Protein AF-A0A075V1I4-F1 (afdb_monomer_lite)

Sequence (176 aa):
MTEQATTDTTEGTTEGTQEVHDVNTLPEWARDKLTKANTEAAKYRTRAKEAASSVRAEVEAEFADKLAEATKAQDALVSEREAAKLEGVKLRAAFGALIGDPDKAKETLSRAEEFAGLIQGSTVDEIGEHAAKLAGLFGTSTTRAPAVDRSPEGGDTALALNGDPLLQSLKSALGI

Organism: NCBI:txid208439

Structure (mmCIF, N/CA/C/O backbone):
data_AF-A0A075V1I4-F1
#
_entry.id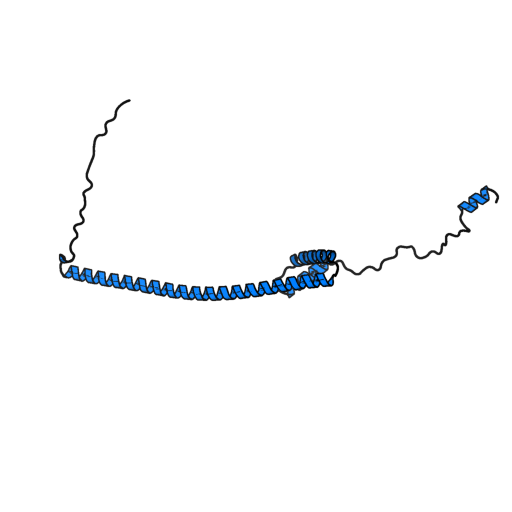   AF-A0A075V1I4-F1
#
loop_
_atom_site.group_PDB
_atom_site.id
_atom_site.type_symbol
_atom_site.label_atom_id
_atom_site.label_alt_id
_atom_site.label_comp_id
_atom_site.label_asym_id
_atom_site.label_entity_id
_atom_site.label_seq_id
_atom_site.pdbx_PDB_ins_code
_atom_site.Cartn_x
_atom_site.Cartn_y
_atom_site.Cartn_z
_atom_site.occupancy
_atom_site.B_iso_or_equiv
_atom_site.auth_seq_id
_atom_site.auth_comp_id
_atom_site.auth_asym_id
_atom_site.auth_atom_id
_atom_site.pdbx_PDB_model_num
ATOM 1 N N . MET A 1 1 ? 0.916 65.311 46.354 1.00 46.69 1 MET A N 1
ATOM 2 C CA . MET A 1 1 ? 0.685 64.656 47.656 1.00 46.69 1 MET A CA 1
ATOM 3 C C . MET A 1 1 ? -0.590 65.242 48.214 1.00 46.69 1 MET A C 1
ATOM 5 O O . MET A 1 1 ? -0.555 66.359 48.707 1.00 46.69 1 MET A O 1
ATOM 9 N N . THR A 1 2 ? -1.697 64.526 48.036 1.00 39.09 2 THR A N 1
ATOM 10 C CA . THR A 1 2 ? -2.998 64.869 48.617 1.00 39.09 2 THR A CA 1
ATOM 11 C C . THR A 1 2 ? -3.785 63.577 48.805 1.00 39.09 2 THR A C 1
ATOM 13 O O . THR A 1 2 ? -3.574 62.611 48.073 1.00 39.09 2 THR A O 1
ATOM 16 N N . GLU A 1 3 ? -4.590 63.581 49.855 1.00 43.84 3 GLU A N 1
ATOM 17 C CA . GLU A 1 3 ? -5.214 62.463 50.553 1.00 43.84 3 GLU A CA 1
ATOM 18 C C . GLU A 1 3 ? -6.167 61.625 49.692 1.00 43.84 3 GLU A C 1
ATOM 20 O O . GLU A 1 3 ? -6.760 62.136 48.747 1.00 43.84 3 GLU A O 1
ATOM 25 N N . GLN A 1 4 ? -6.410 60.376 50.105 1.00 39.41 4 GLN A N 1
ATOM 26 C CA . GLN A 1 4 ? -7.774 59.970 50.457 1.00 39.41 4 GLN A CA 1
ATOM 27 C C . GLN A 1 4 ? -7.794 58.696 51.309 1.00 39.41 4 GLN A C 1
ATOM 29 O O . GLN A 1 4 ? -7.127 57.703 51.029 1.00 39.41 4 GLN A O 1
ATOM 34 N N . ALA A 1 5 ? -8.555 58.808 52.394 1.00 40.44 5 ALA A N 1
ATOM 35 C CA . ALA A 1 5 ? -8.834 57.803 53.397 1.00 40.44 5 ALA A CA 1
ATOM 36 C C . ALA A 1 5 ? -9.629 56.625 52.819 1.00 40.44 5 ALA A C 1
ATOM 38 O O . ALA A 1 5 ? -10.570 56.816 52.052 1.00 40.44 5 ALA A O 1
ATOM 39 N N . THR A 1 6 ? -9.286 55.411 53.244 1.00 38.88 6 THR A N 1
ATOM 40 C CA . THR A 1 6 ? -10.108 54.218 53.039 1.00 38.88 6 THR A CA 1
ATOM 41 C C . THR A 1 6 ? -10.862 53.943 54.334 1.00 38.88 6 THR A C 1
ATOM 43 O O . THR A 1 6 ? -10.267 53.536 55.330 1.00 38.88 6 THR A O 1
ATOM 46 N N . THR A 1 7 ? -12.168 54.194 54.327 1.00 39.78 7 THR A N 1
ATOM 47 C CA . THR A 1 7 ? -13.107 53.689 55.330 1.00 39.78 7 THR A CA 1
ATOM 48 C C . THR A 1 7 ? -13.936 52.564 54.724 1.00 39.78 7 THR A C 1
ATOM 50 O O . THR A 1 7 ? -14.498 52.731 53.647 1.00 39.78 7 THR A O 1
ATOM 53 N N . ASP A 1 8 ? -14.035 51.492 55.506 1.00 35.75 8 ASP A N 1
ATOM 54 C CA . ASP A 1 8 ? -15.246 50.704 55.750 1.00 35.75 8 ASP A CA 1
ATOM 55 C C . ASP A 1 8 ? -15.749 49.746 54.657 1.00 35.75 8 ASP A C 1
ATOM 57 O O . ASP A 1 8 ? -16.307 50.144 53.638 1.00 35.75 8 ASP A O 1
ATOM 61 N N . THR A 1 9 ? -15.619 48.443 54.917 1.00 35.16 9 THR A N 1
ATOM 62 C CA . THR A 1 9 ? -16.754 47.555 55.253 1.00 35.16 9 THR A CA 1
ATOM 63 C C . THR A 1 9 ? -16.255 46.111 55.184 1.00 35.16 9 THR A C 1
ATOM 65 O O . THR A 1 9 ? -16.073 45.544 54.107 1.00 35.16 9 THR A O 1
ATOM 68 N N . THR A 1 10 ? -16.029 45.513 56.351 1.00 40.19 10 THR A N 1
ATOM 69 C CA . THR A 1 10 ? -15.843 44.067 56.508 1.00 40.19 10 THR A CA 1
ATOM 70 C C . THR A 1 10 ? -17.177 43.501 56.981 1.00 40.19 10 THR A C 1
ATOM 72 O O . THR A 1 10 ? -17.461 43.525 58.175 1.00 40.19 10 THR A O 1
ATOM 75 N N . GLU A 1 11 ? -18.005 43.005 56.063 1.00 40.25 11 GLU A N 1
ATOM 76 C CA . GLU A 1 11 ? -19.164 42.177 56.410 1.00 40.25 11 GLU A CA 1
ATOM 77 C C . GLU A 1 11 ? -18.875 40.713 56.066 1.00 40.25 11 GLU A C 1
ATOM 79 O O . GLU A 1 11 ? -18.362 40.375 54.998 1.00 40.25 11 GLU A O 1
ATOM 84 N N . GLY A 1 12 ? -19.110 39.861 57.063 1.00 41.38 12 GLY A N 1
ATOM 85 C CA . GLY A 1 12 ? -18.607 38.502 57.152 1.00 41.38 12 GLY A CA 1
ATOM 86 C C . GLY A 1 12 ? -19.138 37.543 56.093 1.00 41.38 12 GLY A C 1
ATOM 87 O O . GLY A 1 12 ? -20.306 37.555 55.719 1.00 41.38 12 GLY A O 1
ATOM 88 N N . THR A 1 13 ? -18.265 36.624 55.685 1.00 34.31 13 THR A N 1
ATOM 89 C CA . THR A 1 13 ? -18.680 35.339 55.126 1.00 34.31 13 THR A CA 1
ATOM 90 C C . THR A 1 13 ? -18.640 34.328 56.259 1.00 34.31 13 THR A C 1
ATOM 92 O O . THR A 1 13 ? -17.577 33.963 56.755 1.00 34.31 13 THR A O 1
ATOM 95 N N . THR A 1 14 ? -19.827 33.945 56.707 1.00 37.06 14 THR A N 1
ATOM 96 C CA . THR A 1 14 ? -20.095 32.861 57.644 1.00 37.06 14 THR A CA 1
ATOM 97 C C . THR A 1 14 ? -19.414 31.572 57.180 1.00 37.06 14 THR A C 1
ATOM 99 O O . THR A 1 14 ? -19.711 31.051 56.105 1.00 37.06 14 THR A O 1
ATOM 102 N N . GLU A 1 15 ? -18.526 31.034 58.018 1.00 43.84 15 GLU A N 1
ATOM 103 C CA . GLU A 1 15 ? -18.124 29.628 57.985 1.00 43.84 15 GLU A CA 1
ATOM 104 C C . GLU A 1 15 ? -19.376 28.765 58.183 1.00 43.84 15 GLU A C 1
ATOM 106 O O . GLU A 1 15 ? -19.856 28.550 59.295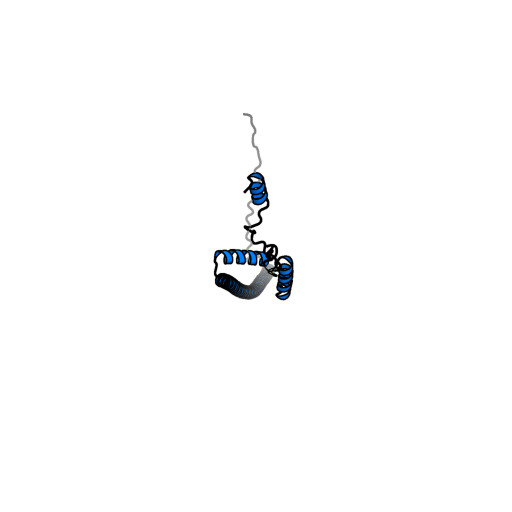 1.00 43.84 15 GLU A O 1
ATOM 111 N N . GLY A 1 16 ? -19.944 28.289 57.079 1.00 40.91 16 GLY A N 1
ATOM 112 C CA . GLY A 1 16 ? -20.920 27.212 57.095 1.00 40.91 16 GLY A CA 1
ATOM 113 C C . GLY A 1 16 ? -20.205 25.897 57.374 1.00 40.91 16 GLY A C 1
ATOM 114 O O . GLY A 1 16 ? -19.871 25.168 56.442 1.00 40.91 16 GLY A O 1
ATOM 115 N N . THR A 1 17 ? -19.968 25.593 58.648 1.00 38.81 17 THR A N 1
ATOM 116 C CA . THR A 1 17 ? -19.674 24.232 59.103 1.00 38.81 17 THR A CA 1
ATOM 117 C C . THR A 1 17 ? -20.797 23.328 58.599 1.00 38.81 17 THR A C 1
ATOM 119 O O . THR A 1 17 ? -21.934 23.431 59.055 1.00 38.81 17 THR A O 1
ATOM 122 N N . GLN A 1 18 ? -20.508 22.468 57.618 1.00 48.03 18 GLN A N 1
ATOM 123 C CA . GLN A 1 18 ? -21.423 21.397 57.239 1.00 48.03 18 GLN A CA 1
ATOM 124 C C . GLN A 1 18 ? -21.549 20.456 58.440 1.00 48.03 18 GLN A C 1
ATOM 126 O O . GLN A 1 18 ? -20.643 19.667 58.713 1.00 48.03 18 GLN A O 1
ATOM 131 N N . GLU A 1 19 ? -22.658 20.549 59.173 1.00 51.16 19 GLU A N 1
ATOM 132 C CA . GLU A 1 19 ? -23.035 19.511 60.124 1.00 51.16 19 GLU A CA 1
ATOM 133 C C . GLU A 1 19 ? -23.181 18.196 59.354 1.00 51.16 19 GLU A C 1
ATOM 135 O O . GLU A 1 19 ? -24.044 18.034 58.487 1.00 51.16 19 GLU A O 1
ATOM 140 N N . VAL A 1 20 ? -22.293 17.248 59.644 1.00 52.75 20 VAL A N 1
ATOM 141 C CA . VAL A 1 20 ? -22.402 15.880 59.149 1.00 52.75 20 VAL A CA 1
ATOM 142 C C . VAL A 1 20 ? -23.594 15.252 59.866 1.00 52.75 20 VAL A C 1
ATOM 144 O O . VAL A 1 20 ? -23.461 14.724 60.967 1.00 52.75 20 VAL A O 1
ATOM 147 N N . HIS A 1 21 ? -24.782 15.338 59.270 1.00 60.56 21 HIS A N 1
ATOM 148 C CA . HIS A 1 21 ? -25.936 14.587 59.749 1.00 60.56 21 HIS A CA 1
ATOM 149 C C . HIS A 1 21 ? -25.654 13.092 59.569 1.00 60.56 21 HIS A C 1
ATOM 151 O O . HIS A 1 21 ? -25.653 12.573 58.450 1.00 60.56 21 HIS A O 1
ATOM 157 N N . ASP A 1 22 ? -25.383 12.402 60.679 1.00 74.81 22 ASP A N 1
ATOM 158 C CA . ASP A 1 22 ? -25.185 10.957 60.691 1.00 74.81 22 ASP A CA 1
ATOM 159 C C . ASP A 1 22 ? -26.472 10.268 60.216 1.00 74.81 22 ASP A C 1
ATOM 161 O O . ASP A 1 22 ? -27.554 10.465 60.775 1.00 74.81 22 ASP A O 1
ATOM 165 N N . VAL A 1 23 ? -26.349 9.435 59.183 1.00 67.44 23 VAL A N 1
ATOM 166 C CA . VAL A 1 23 ? -27.439 8.657 58.578 1.00 67.44 23 VAL A CA 1
ATOM 167 C C . VAL A 1 23 ? -28.150 7.792 59.630 1.00 67.44 23 VAL A C 1
ATOM 169 O O . VAL A 1 23 ? -29.334 7.494 59.478 1.00 67.44 23 VAL A O 1
ATOM 172 N N . ASN A 1 24 ? -27.469 7.442 60.729 1.00 73.56 24 ASN A N 1
ATOM 173 C CA . ASN A 1 24 ? -28.043 6.694 61.850 1.00 73.56 24 ASN A CA 1
ATOM 174 C C . ASN A 1 24 ? -29.080 7.481 62.667 1.00 73.56 24 ASN A C 1
ATOM 176 O O . ASN A 1 24 ? -29.890 6.869 63.360 1.00 73.56 24 ASN A O 1
ATOM 180 N N . THR A 1 25 ? -29.098 8.813 62.566 1.00 82.00 25 THR A N 1
ATOM 181 C CA . THR A 1 25 ? -30.083 9.675 63.245 1.00 82.00 25 THR A CA 1
ATOM 182 C C . THR A 1 25 ? -31.413 9.779 62.489 1.00 82.00 25 THR A C 1
ATOM 184 O O . THR A 1 25 ? -32.389 10.316 63.012 1.00 82.00 25 THR A O 1
ATOM 187 N N . LEU A 1 26 ? -31.485 9.238 61.266 1.00 82.06 26 LEU A N 1
ATOM 188 C CA . LEU A 1 26 ? -32.683 9.286 60.434 1.00 82.06 26 LEU A CA 1
ATOM 189 C C . LEU A 1 26 ? -33.737 8.241 60.862 1.00 82.06 26 LEU A C 1
ATOM 191 O O . LEU A 1 26 ? -33.391 7.109 61.231 1.00 82.06 26 LEU A O 1
ATOM 195 N N . PRO A 1 27 ? -35.041 8.558 60.716 1.00 89.38 27 PRO A N 1
ATOM 196 C CA . PRO A 1 27 ? -36.119 7.590 60.894 1.00 89.38 27 PRO A CA 1
ATOM 197 C C . PRO A 1 27 ? -35.916 6.334 60.037 1.00 89.38 27 PRO A C 1
ATOM 199 O O . PRO A 1 27 ? -35.392 6.401 58.924 1.00 89.38 27 PRO A O 1
ATOM 202 N N . GLU A 1 28 ? -36.372 5.180 60.523 1.00 86.62 28 GLU A N 1
ATOM 203 C CA . GLU A 1 28 ? -36.157 3.883 59.860 1.00 86.62 28 GLU A CA 1
ATOM 204 C C . GLU A 1 28 ? -36.678 3.847 58.413 1.00 86.62 28 GLU A C 1
ATOM 206 O O . GLU A 1 28 ? -35.979 3.378 57.516 1.00 86.62 28 GLU A O 1
ATOM 211 N N . TRP A 1 29 ? -37.839 4.457 58.147 1.00 87.62 29 TRP A N 1
ATOM 212 C CA . TRP A 1 29 ? -38.393 4.574 56.793 1.00 87.62 29 TRP A CA 1
ATOM 213 C C . TRP A 1 29 ? -37.496 5.386 55.840 1.00 87.62 29 TRP A C 1
ATOM 215 O O . TRP A 1 29 ? -37.459 5.113 54.637 1.00 87.62 29 TRP A O 1
ATOM 225 N N . ALA A 1 30 ? -36.770 6.384 56.357 1.00 88.75 30 ALA A N 1
ATOM 226 C CA . ALA A 1 30 ? -35.875 7.233 55.575 1.00 88.75 30 ALA A CA 1
ATOM 227 C C . ALA A 1 30 ? -34.550 6.513 55.292 1.00 88.75 30 ALA A C 1
ATOM 229 O O . ALA A 1 30 ? -34.065 6.549 54.160 1.00 88.75 30 ALA A O 1
ATOM 230 N N . ARG A 1 31 ? -34.012 5.782 56.280 1.00 88.88 31 ARG A N 1
ATOM 231 C CA . ARG A 1 31 ? -32.832 4.918 56.107 1.00 88.88 31 ARG A CA 1
ATOM 232 C C . ARG A 1 31 ? -33.084 3.804 55.092 1.00 88.88 31 AR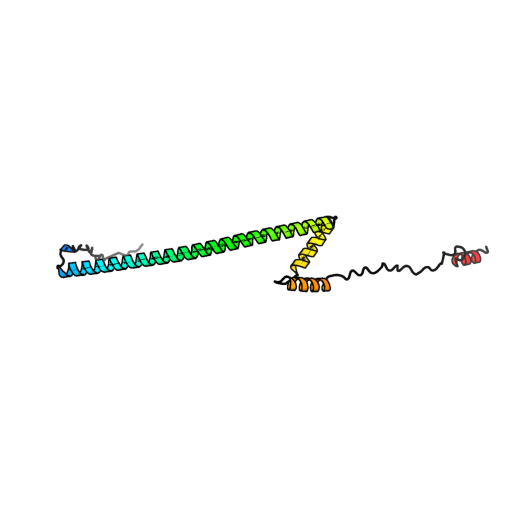G A C 1
ATOM 234 O O . ARG A 1 31 ? -32.237 3.566 54.231 1.00 88.88 31 ARG A O 1
ATOM 241 N N . ASP A 1 32 ? -34.252 3.167 55.140 1.00 89.56 32 ASP A N 1
ATOM 242 C CA . ASP A 1 32 ? -34.632 2.112 54.193 1.00 89.56 32 ASP A CA 1
ATOM 243 C C . ASP A 1 32 ? -34.781 2.656 52.760 1.00 89.56 32 ASP A C 1
ATOM 245 O O . ASP A 1 32 ? -34.213 2.100 51.817 1.00 89.56 32 ASP A O 1
ATOM 249 N N . LYS A 1 33 ? -35.440 3.813 52.581 1.00 90.88 33 LYS A N 1
ATOM 250 C CA . LYS A 1 33 ? -35.504 4.488 51.271 1.00 90.88 33 LYS A CA 1
ATOM 251 C C . LYS A 1 33 ? -34.124 4.856 50.731 1.00 90.88 33 LYS A C 1
ATOM 253 O O . LYS A 1 33 ? -33.860 4.624 49.553 1.00 90.88 33 LYS A O 1
ATOM 258 N N . LEU A 1 34 ? -33.252 5.414 51.570 1.00 90.75 34 LEU A N 1
ATOM 259 C CA . LEU A 1 34 ? -31.905 5.813 51.161 1.00 90.75 34 LEU A CA 1
ATOM 260 C C . LEU A 1 34 ? -31.061 4.593 50.771 1.00 90.75 34 LEU A C 1
ATOM 262 O O . LEU A 1 34 ? -30.375 4.608 49.753 1.00 90.75 34 LEU A O 1
ATOM 266 N N . THR A 1 35 ? -31.165 3.506 51.536 1.00 91.06 35 THR A N 1
ATOM 267 C CA . THR A 1 35 ? -30.475 2.242 51.249 1.00 91.06 35 THR A CA 1
ATOM 268 C C . THR A 1 35 ? -30.951 1.636 49.931 1.00 91.06 35 THR A C 1
ATOM 270 O O . THR A 1 35 ? -30.126 1.230 49.108 1.00 91.06 35 THR A O 1
ATOM 273 N N . LYS A 1 36 ? -32.266 1.632 49.676 1.00 91.75 36 LYS A N 1
ATOM 274 C CA . LYS A 1 36 ? -32.844 1.190 48.397 1.00 91.75 36 LYS A CA 1
ATOM 275 C C . LYS A 1 36 ? -32.357 2.046 47.229 1.00 91.75 36 LYS A C 1
ATOM 277 O O . LYS A 1 36 ? -31.824 1.493 46.270 1.00 91.75 36 LYS A O 1
ATOM 282 N N . ALA A 1 37 ? -32.432 3.373 47.344 1.00 91.56 37 ALA A N 1
ATOM 283 C CA . ALA A 1 37 ? -31.960 4.295 46.310 1.00 91.56 37 ALA A CA 1
ATOM 284 C C . ALA A 1 37 ? -30.456 4.131 46.024 1.00 91.56 37 ALA A C 1
ATOM 286 O O . ALA A 1 37 ? -30.042 4.085 44.867 1.00 91.56 37 ALA A O 1
ATOM 287 N N . ASN A 1 38 ? -29.634 3.966 47.064 1.00 92.69 38 ASN A N 1
ATOM 288 C CA . ASN A 1 38 ? -28.198 3.725 46.915 1.00 92.69 38 ASN A CA 1
ATOM 289 C C . ASN A 1 38 ? -27.904 2.380 46.246 1.00 92.69 38 ASN A C 1
ATOM 291 O O . ASN A 1 38 ? -27.028 2.303 45.385 1.00 92.69 38 ASN A O 1
ATOM 295 N N . THR A 1 39 ? -28.651 1.334 46.601 1.00 94.38 39 THR A N 1
ATOM 296 C CA . THR A 1 39 ? -28.513 0.002 45.998 1.00 94.38 39 THR A CA 1
ATOM 297 C C . THR A 1 39 ? -28.910 0.021 44.523 1.00 94.38 39 THR A C 1
ATOM 299 O O . THR A 1 39 ? -28.220 -0.559 43.687 1.00 94.38 39 THR A O 1
ATOM 302 N N . GLU A 1 40 ? -29.995 0.710 44.171 1.00 92.00 40 GLU A N 1
ATOM 303 C CA . GLU A 1 40 ? -30.411 0.890 42.780 1.00 92.00 40 GLU A CA 1
ATOM 304 C C . GLU A 1 40 ? -29.391 1.712 41.992 1.00 92.00 40 GLU A C 1
ATOM 306 O O . GLU A 1 40 ? -28.948 1.278 40.930 1.00 92.00 40 GLU A O 1
ATOM 311 N N . ALA A 1 41 ? -28.927 2.840 42.535 1.00 92.44 41 ALA A N 1
ATOM 312 C CA . ALA A 1 41 ? -27.890 3.651 41.906 1.00 92.44 41 ALA A CA 1
ATOM 313 C C . ALA A 1 41 ? -26.586 2.861 41.704 1.00 92.44 41 ALA A C 1
ATOM 315 O O . ALA A 1 41 ? -25.959 2.968 40.652 1.00 92.44 41 ALA A O 1
ATOM 316 N N . ALA A 1 42 ? -26.182 2.033 42.672 1.00 93.50 42 ALA A N 1
ATOM 317 C CA . ALA A 1 42 ? -25.036 1.138 42.528 1.00 93.50 42 ALA A CA 1
ATOM 318 C C . ALA A 1 42 ? -25.249 0.119 41.398 1.00 93.50 42 ALA A C 1
ATOM 320 O O . ALA A 1 42 ? -24.374 -0.027 40.549 1.00 93.50 42 ALA A O 1
ATOM 321 N N . LYS A 1 43 ? -26.430 -0.511 41.313 1.00 94.75 43 LYS A N 1
ATOM 322 C CA . LYS A 1 43 ? -26.780 -1.424 40.209 1.00 94.75 43 LYS A CA 1
ATOM 323 C C . LYS A 1 43 ? -26.707 -0.736 38.847 1.00 94.75 43 LYS A C 1
ATOM 325 O O . LYS A 1 43 ? -26.152 -1.311 37.914 1.00 94.75 43 LYS A O 1
ATOM 330 N N . TYR A 1 44 ? -27.231 0.484 38.719 1.00 93.94 44 TYR A N 1
ATOM 331 C CA . TYR A 1 44 ? -27.157 1.239 37.464 1.00 93.94 44 TYR A CA 1
ATOM 332 C C . TYR A 1 44 ? -25.721 1.614 37.099 1.00 93.94 44 TYR A C 1
ATOM 334 O O . TYR A 1 44 ? -25.342 1.474 35.939 1.00 93.94 44 TYR A O 1
ATOM 342 N N . ARG A 1 45 ? -24.898 2.019 38.076 1.00 94.00 45 ARG A N 1
ATOM 343 C CA . ARG A 1 45 ? -23.469 2.289 37.848 1.00 94.00 45 ARG A CA 1
ATOM 344 C C . ARG A 1 45 ? -22.732 1.045 37.355 1.00 94.00 45 ARG A C 1
ATOM 346 O O . ARG A 1 45 ? -21.974 1.142 36.395 1.00 94.00 45 ARG A O 1
ATOM 353 N N . THR A 1 46 ? -22.979 -0.113 37.966 1.00 95.75 46 THR A N 1
ATOM 354 C CA . THR A 1 46 ? -22.370 -1.381 37.541 1.00 95.75 46 THR A CA 1
ATOM 355 C C . THR A 1 46 ? -22.802 -1.759 36.129 1.00 95.75 46 THR A C 1
ATOM 357 O O . THR A 1 46 ? -21.943 -1.966 35.280 1.00 95.75 46 THR A O 1
ATOM 360 N N . ARG A 1 47 ? -24.109 -1.734 35.832 1.00 92.75 47 ARG A N 1
ATOM 361 C CA . ARG A 1 47 ? -24.628 -2.038 34.487 1.00 92.75 47 ARG A CA 1
ATOM 362 C C . ARG A 1 47 ? -24.077 -1.100 33.417 1.00 92.75 47 ARG A C 1
ATOM 364 O O . ARG A 1 47 ? -23.726 -1.551 32.335 1.00 92.75 47 ARG A O 1
ATOM 371 N N . ALA A 1 48 ? -23.978 0.196 33.714 1.00 93.00 48 ALA A N 1
ATOM 372 C CA . ALA A 1 48 ? -23.400 1.166 32.789 1.00 93.00 48 ALA A CA 1
ATOM 373 C C . ALA A 1 48 ? -21.914 0.881 32.527 1.00 93.00 48 ALA A C 1
ATOM 375 O O . ALA A 1 48 ? -21.463 0.961 31.386 1.00 93.00 48 ALA A O 1
ATOM 376 N N . LYS A 1 49 ? -21.159 0.508 33.568 1.00 94.81 49 LYS A N 1
ATOM 377 C CA . LYS A 1 49 ? -19.747 0.138 33.437 1.00 94.81 49 LYS A CA 1
ATOM 378 C C . LYS A 1 49 ? -19.569 -1.147 32.626 1.00 94.81 49 LYS A C 1
ATOM 380 O O . LYS A 1 49 ? -18.716 -1.172 31.747 1.00 94.81 49 LYS A O 1
ATOM 385 N N . GLU A 1 50 ? -20.378 -2.169 32.891 1.00 94.56 50 GLU A N 1
ATOM 386 C CA . GLU A 1 50 ? -20.362 -3.445 32.166 1.00 94.56 50 GLU A CA 1
ATOM 387 C C . GLU A 1 50 ? -20.708 -3.252 30.686 1.00 94.56 50 GLU A C 1
ATOM 389 O O . GLU A 1 50 ? -19.962 -3.705 29.817 1.00 94.56 50 GLU A O 1
ATOM 394 N N . ALA A 1 51 ? -21.769 -2.497 30.387 1.00 91.38 51 ALA A N 1
ATOM 395 C CA . ALA A 1 51 ? -22.146 -2.168 29.016 1.00 91.38 51 ALA A CA 1
ATOM 396 C C . ALA A 1 51 ? -21.033 -1.394 28.293 1.00 91.38 51 ALA A C 1
ATOM 398 O O . ALA A 1 51 ? -20.663 -1.745 27.177 1.00 91.38 51 ALA A O 1
ATOM 399 N N . ALA A 1 52 ? -20.436 -0.390 28.947 1.00 93.00 52 ALA A N 1
ATOM 400 C CA . ALA A 1 52 ? -19.322 0.357 28.371 1.00 93.00 52 ALA A CA 1
ATOM 401 C C . ALA A 1 52 ? -18.089 -0.529 28.125 1.00 93.00 52 ALA A C 1
ATOM 403 O O . ALA A 1 52 ? -17.413 -0.353 27.114 1.00 93.00 52 ALA A O 1
ATOM 404 N N . SER A 1 53 ? -17.793 -1.480 29.018 1.00 93.50 53 SER A N 1
ATOM 405 C CA . SER A 1 53 ? -16.691 -2.425 28.812 1.00 93.50 53 SER A CA 1
ATOM 406 C C . SER A 1 53 ? -16.965 -3.426 27.691 1.00 93.50 53 SER A C 1
ATOM 408 O O . SER A 1 53 ? -16.054 -3.687 26.915 1.00 93.50 53 SER A O 1
ATOM 410 N N . SER A 1 54 ? -18.201 -3.928 27.561 1.00 92.19 54 SER A N 1
ATOM 411 C CA . SER A 1 54 ? -18.587 -4.844 26.474 1.00 92.19 54 SER A CA 1
ATOM 412 C C . SER A 1 54 ? -18.433 -4.164 25.122 1.00 92.19 54 SER A C 1
ATOM 414 O O . SER A 1 54 ? -17.744 -4.676 24.248 1.00 92.19 54 SER A O 1
ATOM 416 N N . VAL A 1 55 ? -18.980 -2.951 24.990 1.00 91.06 55 VAL A N 1
ATOM 417 C CA . VAL A 1 55 ? -18.891 -2.177 23.747 1.00 91.06 55 VAL A CA 1
ATOM 418 C C . VAL A 1 55 ? -17.437 -1.873 23.396 1.00 91.06 55 VAL A C 1
ATOM 420 O O . VAL A 1 55 ? -17.055 -2.005 22.241 1.00 91.06 55 VAL A O 1
ATOM 423 N N . ARG A 1 56 ? -16.596 -1.498 24.370 1.00 93.00 56 ARG A N 1
ATOM 424 C CA . ARG A 1 56 ? -15.166 -1.278 24.102 1.00 93.00 56 ARG A CA 1
ATOM 425 C C . ARG A 1 56 ? -14.468 -2.547 23.632 1.00 93.00 56 ARG A C 1
ATOM 427 O O . ARG A 1 56 ? -13.725 -2.468 22.668 1.00 93.00 56 ARG A O 1
ATOM 434 N N . ALA A 1 57 ? -14.725 -3.685 24.271 1.00 93.06 57 ALA A N 1
ATOM 435 C CA . ALA A 1 57 ? -14.112 -4.952 23.887 1.00 93.06 57 ALA A CA 1
ATOM 436 C C . ALA A 1 57 ? -14.534 -5.395 22.475 1.00 93.06 57 ALA A C 1
ATOM 438 O O . ALA A 1 57 ? -13.691 -5.824 21.695 1.00 93.06 57 ALA A O 1
ATOM 439 N N . GLU A 1 58 ? -15.816 -5.250 22.129 1.00 90.38 58 GLU A N 1
ATOM 440 C CA . GLU A 1 58 ? -16.331 -5.550 20.785 1.00 90.38 58 GLU A CA 1
ATOM 441 C C . GLU A 1 58 ? -15.704 -4.637 19.726 1.00 90.38 58 GLU A C 1
ATOM 443 O O . GLU A 1 58 ? -15.229 -5.112 18.696 1.00 90.38 58 GLU A O 1
ATOM 448 N N . VAL A 1 59 ? -15.639 -3.334 20.008 1.00 93.06 59 VAL A N 1
ATOM 449 C CA . VAL A 1 59 ? -15.034 -2.344 19.113 1.00 93.06 59 VAL A CA 1
ATOM 450 C C . VAL A 1 59 ? -13.534 -2.596 18.949 1.00 93.06 59 VAL A C 1
ATOM 452 O O . VAL A 1 59 ? -13.032 -2.592 17.830 1.00 93.06 59 VAL A O 1
ATOM 455 N N . GLU A 1 60 ? -12.806 -2.844 20.038 1.00 94.12 60 GLU A N 1
ATOM 456 C CA . GLU A 1 60 ? -11.375 -3.160 19.994 1.00 94.12 60 GLU A CA 1
ATOM 457 C C . GLU A 1 60 ? -11.100 -4.432 19.187 1.00 94.12 60 GLU A C 1
ATOM 459 O O . GLU A 1 60 ? -10.168 -4.434 18.386 1.00 94.12 60 GLU A O 1
ATOM 464 N N . ALA A 1 61 ? -11.922 -5.475 19.336 1.00 93.19 61 ALA A N 1
ATOM 465 C CA . ALA A 1 61 ? -11.801 -6.697 18.545 1.00 93.19 61 ALA A CA 1
ATOM 466 C C . ALA A 1 61 ? -12.055 -6.438 17.050 1.00 93.19 61 ALA A C 1
ATOM 468 O O . ALA A 1 61 ? -11.229 -6.802 16.216 1.00 93.19 61 ALA A O 1
ATOM 469 N N . GLU A 1 62 ? -13.140 -5.736 16.703 1.00 93.19 62 GLU A N 1
ATOM 470 C CA . GLU A 1 62 ? -13.467 -5.424 15.307 1.00 93.19 62 GLU A CA 1
ATOM 471 C C . GLU A 1 62 ? -12.382 -4.560 14.643 1.00 93.19 62 GLU A C 1
ATOM 473 O O . GLU A 1 62 ? -12.011 -4.781 13.488 1.00 93.19 62 GLU A O 1
ATOM 478 N N . PHE A 1 63 ? -11.842 -3.575 15.366 1.00 94.94 63 PHE A N 1
ATOM 479 C CA . PHE A 1 63 ? -10.745 -2.758 14.857 1.00 94.94 63 PHE A CA 1
ATOM 480 C C . PHE A 1 63 ? -9.431 -3.528 14.779 1.00 94.94 63 PHE A C 1
ATOM 482 O O . PHE A 1 63 ? -8.692 -3.311 13.823 1.00 94.94 63 PHE A O 1
ATOM 489 N N . ALA A 1 64 ? -9.134 -4.419 15.726 1.00 95.00 64 ALA A N 1
ATOM 490 C CA . ALA A 1 64 ? -7.949 -5.268 15.659 1.00 95.00 64 ALA A CA 1
ATOM 491 C C . ALA A 1 64 ? -7.985 -6.175 14.421 1.00 95.00 64 ALA A C 1
ATOM 493 O O . ALA A 1 64 ? -6.989 -6.253 13.701 1.00 95.00 64 ALA A O 1
ATOM 494 N N . ASP A 1 65 ? -9.139 -6.775 14.123 1.00 93.81 65 ASP A N 1
ATOM 495 C CA . ASP A 1 65 ? -9.328 -7.621 12.942 1.00 93.81 65 ASP A CA 1
ATOM 496 C C . ASP A 1 65 ? -9.185 -6.819 11.642 1.00 93.81 65 ASP A C 1
ATOM 498 O O . ASP A 1 65 ? -8.413 -7.197 10.757 1.00 93.81 65 ASP A O 1
ATOM 502 N N . LYS A 1 66 ? -9.852 -5.660 11.543 1.00 94.56 66 LYS A N 1
ATOM 503 C CA . LYS A 1 66 ? -9.725 -4.767 10.377 1.00 94.56 66 LYS A CA 1
ATOM 504 C C . LYS A 1 66 ? -8.301 -4.258 10.189 1.00 94.56 66 LYS A C 1
ATOM 506 O O . LYS A 1 66 ? -7.842 -4.129 9.056 1.00 94.56 66 LYS A O 1
ATOM 511 N N . LEU A 1 67 ? -7.601 -3.950 11.280 1.00 96.19 67 LEU A N 1
ATOM 512 C CA . LEU A 1 67 ? -6.214 -3.504 11.226 1.00 96.19 67 LEU A CA 1
ATOM 513 C C . LEU A 1 67 ? -5.308 -4.638 10.743 1.00 96.19 67 LEU A C 1
ATOM 515 O O . LEU A 1 67 ? -4.478 -4.410 9.872 1.00 96.19 67 LEU A O 1
ATOM 519 N N . ALA A 1 68 ? -5.503 -5.860 11.243 1.00 95.81 68 ALA A N 1
ATOM 520 C CA . ALA A 1 68 ? -4.753 -7.028 10.796 1.00 95.81 68 ALA A CA 1
ATOM 521 C C . ALA A 1 68 ? -4.984 -7.327 9.304 1.00 95.81 68 ALA A C 1
ATOM 523 O O . ALA A 1 68 ? -4.027 -7.599 8.576 1.00 95.81 68 ALA A O 1
ATOM 524 N N . GLU A 1 69 ? -6.227 -7.233 8.826 1.00 95.38 69 GLU A N 1
ATOM 525 C CA . GLU A 1 69 ? -6.558 -7.386 7.406 1.00 95.38 69 GLU A CA 1
ATOM 526 C C . GLU A 1 69 ? -5.915 -6.284 6.552 1.00 95.38 69 GLU A C 1
ATOM 528 O O . GLU A 1 69 ? -5.273 -6.580 5.541 1.00 95.38 69 GLU A O 1
ATOM 533 N N . ALA A 1 70 ? -6.014 -5.025 6.986 1.00 95.62 70 ALA A N 1
ATOM 534 C CA . ALA A 1 70 ? -5.411 -3.891 6.295 1.00 95.62 70 ALA A CA 1
ATOM 535 C C . ALA A 1 70 ? -3.881 -3.995 6.239 1.00 95.62 70 ALA A C 1
ATOM 537 O O . ALA A 1 70 ? -3.296 -3.766 5.182 1.00 95.62 70 ALA A O 1
ATOM 538 N N . THR A 1 71 ? -3.228 -4.387 7.337 1.00 96.19 71 THR A N 1
ATOM 539 C CA . THR A 1 71 ? -1.778 -4.622 7.375 1.00 96.19 71 THR A CA 1
ATOM 540 C C . THR A 1 71 ? -1.387 -5.755 6.433 1.00 96.19 71 THR A C 1
ATOM 542 O O . THR A 1 71 ? -0.465 -5.595 5.640 1.00 96.19 71 THR A O 1
ATOM 545 N N . LYS A 1 72 ? -2.129 -6.867 6.420 1.00 96.38 72 LYS A N 1
ATOM 546 C CA . LYS A 1 72 ? -1.858 -7.974 5.495 1.00 96.38 72 LYS A CA 1
ATOM 547 C C . LYS A 1 72 ? -2.002 -7.553 4.028 1.00 96.38 72 LYS A C 1
ATOM 549 O O . LYS A 1 72 ? -1.176 -7.932 3.199 1.00 96.38 72 LYS A O 1
ATOM 554 N N . ALA A 1 73 ? -3.034 -6.775 3.701 1.00 95.69 73 ALA A N 1
ATOM 555 C CA . ALA A 1 73 ? -3.228 -6.236 2.358 1.00 95.69 73 ALA A CA 1
ATOM 556 C C . ALA A 1 73 ? -2.110 -5.252 1.976 1.00 95.69 73 ALA A C 1
ATOM 558 O O . ALA A 1 73 ? -1.600 -5.296 0.858 1.00 95.69 73 ALA A O 1
ATOM 559 N N . GLN A 1 74 ? -1.687 -4.402 2.914 1.00 96.19 74 GLN A N 1
ATOM 560 C CA . GLN A 1 74 ? -0.563 -3.491 2.723 1.00 96.19 74 GLN A CA 1
ATOM 561 C C . GLN A 1 74 ? 0.732 -4.259 2.442 1.00 96.19 74 GLN A C 1
ATOM 563 O O . GLN A 1 74 ? 1.424 -3.932 1.481 1.00 96.19 74 GLN A O 1
ATOM 568 N N . ASP A 1 75 ? 1.049 -5.279 3.237 1.00 96.25 75 ASP A N 1
ATOM 569 C CA . ASP A 1 75 ? 2.266 -6.077 3.074 1.00 96.25 75 ASP A CA 1
ATOM 570 C C . ASP A 1 75 ? 2.294 -6.793 1.717 1.00 96.25 75 ASP A C 1
ATOM 572 O O . ASP A 1 75 ? 3.327 -6.808 1.041 1.00 96.25 75 ASP A O 1
ATOM 576 N N . ALA A 1 76 ? 1.147 -7.320 1.272 1.00 95.50 76 ALA A N 1
ATOM 577 C CA . ALA A 1 76 ? 1.006 -7.914 -0.055 1.00 95.50 76 ALA A CA 1
AT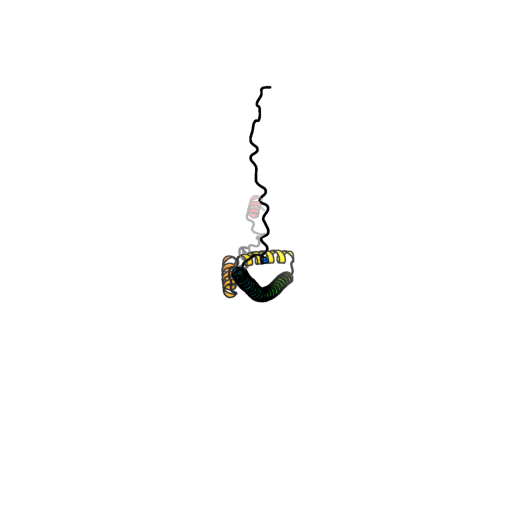OM 578 C C . ALA A 1 76 ? 1.267 -6.885 -1.170 1.00 95.50 76 ALA A C 1
ATOM 580 O O . ALA A 1 76 ? 2.107 -7.121 -2.038 1.00 95.50 76 ALA A O 1
ATOM 581 N N . LEU A 1 77 ? 0.636 -5.707 -1.103 1.00 96.62 77 LEU A N 1
ATOM 582 C CA . LEU A 1 77 ? 0.832 -4.633 -2.085 1.00 96.62 77 LEU A CA 1
ATOM 583 C C . LEU A 1 77 ? 2.269 -4.099 -2.099 1.00 96.62 77 LEU A C 1
ATOM 585 O O . LEU A 1 77 ? 2.805 -3.769 -3.157 1.00 96.62 77 LEU A O 1
ATOM 589 N N . VAL A 1 78 ? 2.916 -4.006 -0.935 1.00 96.25 78 VAL A N 1
ATOM 590 C CA . VAL A 1 78 ? 4.331 -3.627 -0.842 1.00 96.25 78 VAL A CA 1
ATOM 591 C C . VAL A 1 78 ? 5.196 -4.681 -1.527 1.00 96.25 78 VAL A C 1
ATOM 593 O O . VAL A 1 78 ? 6.061 -4.320 -2.323 1.00 96.25 78 VAL A O 1
ATOM 596 N N . SER A 1 79 ? 4.939 -5.968 -1.283 1.00 95.56 79 SER A N 1
ATOM 597 C CA . SER A 1 79 ? 5.669 -7.060 -1.930 1.00 95.56 79 SER A CA 1
ATOM 598 C C . SER A 1 79 ? 5.510 -7.041 -3.455 1.00 95.56 79 SER A C 1
ATOM 600 O O . SER A 1 79 ? 6.512 -7.072 -4.172 1.00 95.56 79 SER A O 1
ATOM 602 N N . GLU A 1 80 ? 4.281 -6.897 -3.956 1.00 95.19 80 GLU A N 1
ATOM 603 C CA . GLU A 1 80 ? 3.991 -6.789 -5.392 1.00 95.19 80 GLU A CA 1
ATOM 604 C C . GLU A 1 80 ? 4.668 -5.568 -6.022 1.00 95.19 80 GLU A C 1
ATOM 606 O O . GLU A 1 80 ? 5.274 -5.662 -7.092 1.00 95.19 80 GLU A O 1
ATOM 611 N N . ARG A 1 81 ? 4.644 -4.420 -5.336 1.00 95.25 81 ARG A N 1
ATOM 612 C CA . ARG A 1 81 ? 5.312 -3.200 -5.799 1.00 95.25 81 ARG A CA 1
ATOM 613 C C . ARG A 1 81 ? 6.824 -3.377 -5.887 1.00 95.25 81 ARG A C 1
ATOM 615 O O . ARG A 1 81 ? 7.429 -2.915 -6.855 1.00 95.25 81 ARG A O 1
ATOM 622 N N . GLU A 1 82 ? 7.451 -3.988 -4.887 1.00 95.06 82 GLU A N 1
ATOM 623 C CA . GLU A 1 82 ? 8.896 -4.236 -4.913 1.00 95.06 82 GLU A CA 1
ATOM 624 C C . GLU A 1 82 ? 9.273 -5.256 -5.999 1.00 95.06 82 GLU A C 1
ATOM 626 O O . GLU A 1 82 ? 10.268 -5.056 -6.700 1.00 95.06 82 GLU A O 1
ATOM 631 N N . ALA A 1 83 ? 8.446 -6.282 -6.227 1.00 94.94 83 ALA A N 1
ATOM 632 C CA . ALA A 1 83 ? 8.618 -7.207 -7.346 1.00 94.94 83 ALA A CA 1
ATOM 633 C C . ALA A 1 83 ? 8.539 -6.482 -8.704 1.00 94.94 83 ALA A C 1
ATOM 635 O O . ALA A 1 83 ? 9.461 -6.601 -9.515 1.00 94.94 83 ALA A O 1
ATOM 636 N N . ALA A 1 84 ? 7.518 -5.646 -8.919 1.00 93.38 84 ALA A N 1
ATOM 637 C CA . ALA A 1 84 ? 7.353 -4.866 -10.148 1.00 93.38 84 ALA A CA 1
ATOM 638 C C . ALA A 1 84 ? 8.503 -3.863 -10.372 1.00 93.38 84 ALA A C 1
ATOM 640 O O . ALA A 1 84 ? 8.993 -3.696 -11.491 1.00 93.38 84 ALA A O 1
ATOM 641 N N . LYS A 1 85 ? 8.999 -3.216 -9.307 1.00 93.44 85 LYS A N 1
ATOM 642 C CA . LYS A 1 85 ? 10.195 -2.359 -9.386 1.00 93.44 85 LYS A CA 1
ATOM 643 C C . LYS A 1 85 ? 11.424 -3.151 -9.816 1.00 93.44 85 LYS A C 1
ATOM 645 O O . LYS A 1 85 ? 12.167 -2.688 -10.682 1.00 93.44 85 LYS A O 1
ATOM 650 N N . LEU A 1 86 ? 11.642 -4.327 -9.226 1.00 94.69 86 LEU A N 1
ATOM 651 C CA . LEU A 1 86 ? 12.769 -5.189 -9.567 1.00 94.69 86 LEU A CA 1
ATOM 652 C C . LEU A 1 86 ? 12.698 -5.632 -11.034 1.00 94.69 86 LEU A C 1
ATOM 654 O O . LEU A 1 86 ? 13.711 -5.600 -11.730 1.00 94.69 86 LEU A O 1
ATOM 658 N N . GLU A 1 87 ? 11.518 -6.011 -11.521 1.00 93.12 87 GLU A N 1
ATOM 659 C CA . GLU A 1 87 ? 11.290 -6.319 -12.936 1.00 93.12 87 GLU A CA 1
ATOM 660 C C . GLU A 1 87 ? 11.587 -5.119 -13.837 1.00 93.12 87 GLU A C 1
ATOM 662 O O . GLU A 1 87 ? 12.314 -5.260 -14.819 1.00 93.12 87 GLU A O 1
ATOM 667 N N . GLY A 1 88 ? 11.144 -3.919 -13.458 1.00 89.38 88 GLY A N 1
ATOM 668 C CA . GLY A 1 88 ? 11.486 -2.687 -14.165 1.00 89.38 88 GLY A CA 1
ATOM 669 C C . GLY A 1 88 ? 12.995 -2.419 -14.218 1.00 89.38 88 GLY A C 1
ATOM 670 O O . GLY A 1 88 ? 13.509 -1.978 -15.244 1.00 89.38 88 GLY A O 1
ATOM 671 N N . VAL A 1 89 ? 13.739 -2.700 -13.145 1.00 91.31 89 VAL A N 1
ATOM 672 C CA . VAL A 1 89 ? 15.211 -2.591 -13.135 1.00 91.31 89 VAL A CA 1
ATOM 673 C C . VAL A 1 89 ? 15.847 -3.646 -14.041 1.00 91.31 89 VAL A C 1
ATOM 675 O O . VAL A 1 89 ? 16.740 -3.316 -14.822 1.00 91.31 89 VAL A O 1
ATOM 678 N N . LYS A 1 90 ? 15.371 -4.897 -13.992 1.00 90.69 90 LYS A N 1
ATOM 679 C CA . LYS A 1 90 ? 15.842 -5.981 -14.869 1.00 90.69 90 LYS A CA 1
ATOM 680 C C . LYS A 1 90 ? 15.620 -5.647 -16.344 1.00 90.69 90 LYS A C 1
ATOM 682 O O . LYS A 1 90 ? 16.535 -5.839 -17.138 1.00 90.69 90 LYS A O 1
ATOM 687 N N . LEU A 1 91 ? 14.452 -5.109 -16.700 1.00 88.94 91 LEU A N 1
ATOM 688 C CA . LEU A 1 91 ? 14.145 -4.671 -18.063 1.00 88.94 91 LEU A CA 1
ATOM 689 C C . LEU A 1 91 ? 15.101 -3.563 -18.515 1.00 88.94 91 LEU A C 1
ATOM 691 O O . LEU A 1 91 ? 15.723 -3.698 -19.565 1.00 88.94 91 LEU A O 1
ATOM 695 N N . ARG A 1 92 ? 15.298 -2.513 -17.705 1.00 87.38 92 ARG A N 1
ATOM 696 C CA . ARG A 1 92 ? 16.261 -1.441 -18.021 1.00 87.38 92 ARG A CA 1
ATOM 697 C C . ARG A 1 92 ? 17.680 -1.975 -18.215 1.00 87.38 92 ARG A C 1
ATOM 699 O O . ARG A 1 92 ? 18.354 -1.587 -19.165 1.00 87.38 92 ARG A O 1
ATOM 706 N N . ALA A 1 93 ? 18.123 -2.884 -17.346 1.00 87.56 93 ALA A N 1
ATOM 707 C CA . ALA A 1 93 ? 19.439 -3.507 -17.450 1.00 87.56 93 ALA A CA 1
ATOM 708 C C . ALA A 1 93 ? 19.573 -4.368 -18.719 1.00 87.56 93 ALA A C 1
ATOM 710 O O . ALA A 1 93 ? 20.587 -4.282 -19.410 1.00 87.56 93 ALA A O 1
ATOM 711 N N . ALA A 1 94 ? 18.544 -5.151 -19.060 1.00 86.75 94 ALA A N 1
ATOM 712 C CA . ALA A 1 94 ? 18.511 -5.955 -20.279 1.00 86.75 94 ALA A CA 1
ATOM 713 C C . ALA A 1 94 ? 18.550 -5.084 -21.546 1.00 86.75 94 ALA A C 1
ATOM 715 O O . ALA A 1 94 ? 19.319 -5.375 -22.460 1.00 86.75 94 ALA A O 1
ATOM 716 N N . PHE A 1 95 ? 17.790 -3.982 -21.582 1.00 84.94 95 PHE A N 1
ATOM 717 C CA . PHE A 1 95 ? 17.839 -3.010 -22.680 1.00 84.94 95 PHE A CA 1
ATOM 718 C C . PHE A 1 95 ? 19.217 -2.356 -22.810 1.00 84.94 95 PHE A C 1
ATOM 720 O O . PHE A 1 95 ? 19.753 -2.271 -23.915 1.00 84.94 95 PHE A O 1
ATOM 727 N N . GLY A 1 96 ? 19.824 -1.949 -21.692 1.00 85.06 96 GLY A N 1
ATOM 728 C CA . GLY A 1 96 ? 21.179 -1.400 -21.697 1.00 85.06 96 GLY A CA 1
ATOM 729 C C . GLY A 1 96 ? 22.213 -2.388 -22.244 1.00 85.06 96 GLY A C 1
ATOM 730 O O . GLY A 1 96 ? 23.055 -2.011 -23.056 1.00 85.06 96 GLY A O 1
ATOM 731 N N . ALA A 1 97 ? 22.108 -3.665 -21.865 1.00 85.50 97 ALA A N 1
ATOM 732 C CA . ALA A 1 97 ? 22.975 -4.724 -22.376 1.00 85.50 97 ALA A CA 1
ATOM 733 C C . ALA A 1 97 ? 22.758 -5.008 -23.874 1.00 85.50 97 ALA A C 1
ATOM 735 O O . ALA A 1 97 ? 23.726 -5.270 -24.584 1.00 85.50 97 ALA A O 1
ATOM 736 N N . LEU A 1 98 ? 21.516 -4.928 -24.367 1.00 85.62 98 LEU A N 1
ATOM 737 C CA . LEU A 1 98 ? 21.178 -5.155 -25.777 1.00 85.62 98 LEU A CA 1
ATOM 738 C C . LEU A 1 98 ? 21.768 -4.084 -26.705 1.00 85.62 98 LEU A C 1
ATOM 740 O O . LEU A 1 98 ? 22.195 -4.393 -27.814 1.00 85.62 98 LEU A O 1
ATOM 744 N N . ILE A 1 99 ? 21.780 -2.826 -26.262 1.00 86.31 99 ILE A N 1
ATOM 745 C CA . ILE A 1 99 ? 22.271 -1.697 -27.065 1.00 86.31 99 ILE A CA 1
ATOM 746 C C . ILE A 1 99 ? 23.804 -1.706 -27.161 1.00 86.31 99 ILE A C 1
ATOM 748 O O . ILE A 1 99 ? 24.355 -1.236 -28.156 1.00 86.31 99 ILE A O 1
ATOM 752 N N . GLY A 1 100 ? 24.502 -2.247 -26.155 1.00 77.69 100 GLY A N 1
ATOM 753 C CA . GLY A 1 100 ? 25.959 -2.451 -26.146 1.00 77.69 100 GLY A CA 1
ATOM 754 C C . GLY A 1 100 ? 26.811 -1.177 -26.032 1.00 77.69 100 GLY A C 1
ATOM 755 O O . GLY A 1 100 ? 27.958 -1.246 -25.600 1.00 77.69 100 GLY A O 1
ATOM 756 N N . ASP A 1 101 ? 26.250 -0.016 -26.370 1.00 84.44 101 ASP A N 1
ATOM 757 C CA . ASP A 1 101 ? 26.856 1.311 -26.257 1.00 84.44 101 ASP A CA 1
ATOM 758 C C . ASP A 1 101 ? 26.235 2.061 -25.057 1.00 84.44 101 ASP A C 1
ATOM 760 O O . ASP A 1 101 ? 25.033 2.352 -25.078 1.00 84.44 101 ASP A O 1
ATOM 764 N N . PRO A 1 102 ? 27.009 2.358 -23.994 1.00 78.62 102 PRO A N 1
ATOM 765 C CA . PRO A 1 102 ? 26.475 2.888 -22.741 1.00 78.62 102 PRO A CA 1
ATOM 766 C C . PRO A 1 102 ? 25.884 4.296 -22.869 1.00 78.62 102 PRO A C 1
ATOM 768 O O . PRO A 1 102 ? 24.965 4.631 -22.118 1.00 78.62 102 PRO A O 1
ATOM 771 N N . ASP A 1 103 ? 26.369 5.115 -23.803 1.00 82.44 103 ASP A N 1
ATOM 772 C CA . ASP A 1 103 ? 25.875 6.482 -23.982 1.00 82.44 103 ASP A CA 1
ATOM 773 C C . ASP A 1 103 ? 24.559 6.481 -24.767 1.00 82.44 103 ASP A C 1
ATOM 775 O O . ASP A 1 103 ? 23.585 7.119 -24.357 1.00 82.44 103 ASP A O 1
ATOM 779 N N . LYS A 1 104 ? 24.463 5.650 -25.814 1.00 81.88 104 LYS A N 1
ATOM 780 C CA . LYS A 1 104 ? 23.202 5.441 -26.548 1.00 81.88 104 LYS A CA 1
ATOM 781 C C . LYS A 1 104 ? 22.150 4.732 -25.707 1.00 81.88 104 LYS A C 1
ATOM 783 O O . LYS A 1 104 ? 20.964 5.037 -25.829 1.00 81.88 104 LYS A O 1
ATOM 788 N N . ALA A 1 105 ? 22.555 3.802 -24.844 1.00 81.31 105 ALA A N 1
ATOM 789 C CA . ALA A 1 105 ? 21.644 3.116 -23.936 1.00 81.31 105 ALA A CA 1
ATOM 790 C C . ALA A 1 105 ? 20.963 4.100 -22.978 1.00 81.31 105 ALA A C 1
ATOM 792 O O . ALA A 1 105 ? 19.751 4.040 -22.804 1.00 81.31 105 ALA A O 1
ATOM 793 N N . LYS A 1 106 ? 21.716 5.045 -22.403 1.00 82.81 106 LYS A N 1
ATOM 794 C CA . LYS A 1 106 ? 21.157 6.081 -21.521 1.00 82.81 106 LYS A CA 1
ATOM 795 C C . LYS A 1 106 ? 20.204 7.013 -22.258 1.00 82.81 106 LYS A C 1
ATOM 797 O O . LYS A 1 106 ? 19.120 7.289 -21.756 1.00 82.81 106 LYS A O 1
ATOM 802 N N . GLU A 1 107 ? 20.593 7.478 -23.442 1.00 85.12 107 GLU A N 1
ATOM 803 C CA . GLU A 1 107 ? 19.763 8.384 -24.239 1.00 85.12 107 GLU A CA 1
ATOM 804 C C . GLU A 1 107 ? 18.439 7.726 -24.653 1.00 85.12 107 GLU A C 1
ATOM 806 O O . GLU A 1 107 ? 17.366 8.308 -24.497 1.00 85.12 107 GLU A O 1
ATOM 811 N N . THR A 1 108 ? 18.499 6.491 -25.151 1.00 83.00 108 THR A N 1
ATOM 812 C CA . THR A 1 108 ? 17.306 5.739 -25.569 1.00 83.00 108 THR A CA 1
ATOM 813 C C . THR A 1 108 ? 16.409 5.368 -24.392 1.00 83.00 108 THR A C 1
ATOM 815 O O . THR A 1 108 ? 15.194 5.484 -24.522 1.00 83.00 108 THR A O 1
ATOM 818 N N . LEU A 1 109 ? 16.978 4.995 -23.238 1.00 84.50 109 LEU A N 1
ATOM 819 C CA . LEU A 1 109 ? 16.216 4.777 -22.005 1.00 84.50 109 LEU A CA 1
ATOM 820 C C . LEU A 1 109 ? 15.513 6.053 -21.541 1.00 84.50 109 LEU A C 1
ATOM 822 O O . LEU A 1 109 ? 14.320 5.997 -21.270 1.00 84.50 109 LEU A O 1
ATOM 826 N N . SER A 1 110 ? 16.203 7.197 -21.517 1.00 85.44 110 SER A N 1
ATOM 827 C CA . SER A 1 110 ? 15.602 8.484 -21.133 1.00 85.44 110 SER A CA 1
ATOM 828 C C . SER A 1 110 ? 14.418 8.836 -22.035 1.00 85.44 110 SER A C 1
ATOM 830 O O . SER A 1 110 ? 13.340 9.166 -21.552 1.00 85.44 110 SER A O 1
ATOM 832 N N . ARG A 1 111 ? 14.580 8.684 -23.355 1.00 85.06 111 ARG A N 1
ATOM 833 C CA . ARG A 1 111 ? 13.497 8.922 -24.323 1.00 85.06 111 ARG A CA 1
ATOM 834 C C . ARG A 1 111 ? 12.342 7.934 -24.160 1.00 85.06 111 ARG A C 1
ATOM 836 O O . ARG A 1 111 ? 11.185 8.315 -24.310 1.00 85.06 111 ARG A O 1
ATOM 843 N N . ALA A 1 112 ? 12.636 6.669 -23.863 1.00 84.81 112 ALA A N 1
ATOM 844 C CA . ALA A 1 112 ? 11.614 5.659 -23.606 1.00 84.81 112 ALA A CA 1
ATOM 845 C C . ALA A 1 112 ? 10.846 5.939 -22.303 1.00 84.81 112 ALA A C 1
ATOM 847 O O . ALA A 1 112 ? 9.641 5.711 -22.256 1.00 84.81 112 ALA A O 1
ATOM 848 N N . GLU A 1 113 ? 11.509 6.462 -21.269 1.00 86.69 113 GLU A N 1
ATOM 849 C CA . GLU A 1 113 ? 10.872 6.879 -20.015 1.00 86.69 113 GLU A CA 1
ATOM 850 C C . GLU A 1 113 ? 9.992 8.120 -20.200 1.00 86.69 113 GLU A C 1
ATOM 852 O O . GLU A 1 113 ? 8.867 8.143 -19.703 1.00 86.69 113 GLU A O 1
ATOM 857 N N . GLU A 1 114 ? 10.447 9.113 -20.967 1.00 87.12 114 GLU A N 1
ATOM 858 C CA . GLU A 1 114 ? 9.632 10.273 -21.356 1.00 87.12 114 GLU A CA 1
ATOM 859 C C . GLU A 1 114 ? 8.398 9.849 -22.161 1.00 87.12 114 GLU A C 1
ATOM 861 O O . GLU A 1 114 ? 7.284 10.297 -21.886 1.00 87.12 114 GLU A O 1
ATOM 866 N N . PHE A 1 115 ? 8.577 8.933 -23.117 1.00 86.06 115 PHE A N 1
ATOM 867 C CA . PHE A 1 115 ? 7.476 8.365 -23.890 1.00 86.06 115 PHE A CA 1
ATOM 868 C C . PHE A 1 115 ? 6.499 7.595 -22.996 1.00 86.06 115 PHE A C 1
ATOM 870 O O . PHE A 1 115 ? 5.290 7.787 -23.103 1.00 86.06 115 PHE A O 1
ATOM 877 N N . ALA A 1 116 ? 7.008 6.772 -22.074 1.00 86.94 116 ALA A N 1
ATOM 878 C CA . ALA A 1 116 ? 6.188 6.032 -21.122 1.00 86.94 116 ALA A CA 1
ATOM 879 C C . ALA A 1 116 ? 5.395 6.960 -20.189 1.00 86.94 116 ALA A C 1
ATOM 881 O O . ALA A 1 116 ? 4.235 6.677 -19.906 1.00 86.94 116 ALA A O 1
ATOM 882 N N . GLY A 1 117 ? 5.977 8.089 -19.769 1.00 87.31 117 GLY A N 1
ATOM 883 C CA . GLY A 1 117 ? 5.294 9.107 -18.965 1.00 87.31 117 GLY A CA 1
ATOM 884 C C . GLY A 1 117 ? 4.138 9.806 -19.688 1.00 87.31 117 GLY A C 1
ATOM 885 O O . GLY A 1 117 ? 3.264 10.376 -19.037 1.00 87.31 117 GLY A O 1
ATOM 886 N N . LEU A 1 118 ? 4.108 9.743 -21.022 1.00 88.50 118 LEU A N 1
ATOM 887 C CA . LEU A 1 118 ? 3.027 10.287 -21.838 1.00 88.50 118 LEU A CA 1
ATOM 888 C C . LEU A 1 118 ? 1.906 9.265 -22.091 1.00 88.50 118 LEU A C 1
ATOM 890 O O . LEU A 1 118 ? 0.813 9.653 -22.507 1.00 88.50 118 LEU A O 1
ATOM 894 N N . ILE A 1 119 ? 2.146 7.971 -21.851 1.00 90.12 119 ILE A N 1
ATOM 895 C CA . ILE A 1 119 ? 1.130 6.933 -22.027 1.00 90.12 119 ILE A CA 1
ATOM 896 C C . ILE A 1 119 ? 0.090 7.039 -20.909 1.00 90.12 119 ILE A C 1
ATOM 898 O O . ILE A 1 119 ? 0.421 7.055 -19.726 1.00 90.12 119 ILE A O 1
ATOM 902 N N . GLN A 1 120 ? -1.182 7.089 -21.294 1.00 88.12 120 GLN A N 1
ATOM 903 C CA . GLN A 1 120 ? -2.313 7.116 -20.376 1.00 88.12 120 GLN A CA 1
ATOM 904 C C . GLN A 1 120 ? -3.125 5.830 -20.517 1.00 88.12 120 GLN A C 1
ATOM 906 O O . GLN A 1 120 ? -3.235 5.279 -21.611 1.00 88.12 120 GLN A O 1
ATOM 911 N N . GLY A 1 121 ? -3.699 5.366 -19.410 1.00 87.38 121 GLY A N 1
ATOM 912 C CA . GLY A 1 121 ? -4.540 4.174 -19.373 1.00 87.38 121 GLY A CA 1
ATOM 913 C C . GLY A 1 121 ? -4.496 3.498 -18.010 1.00 87.38 121 GLY A C 1
ATOM 914 O O . GLY A 1 121 ? -3.540 3.655 -17.252 1.00 87.38 121 GLY A O 1
ATOM 915 N N . SER A 1 122 ? -5.557 2.762 -17.699 1.00 82.25 122 SER A N 1
ATOM 916 C CA . SER A 1 122 ? -5.684 1.977 -16.466 1.00 82.25 122 SER A CA 1
ATOM 917 C C . SER A 1 122 ? -5.652 0.471 -16.724 1.00 82.25 122 SER A C 1
ATOM 919 O O . SER A 1 122 ? -5.402 -0.311 -15.808 1.00 82.25 122 SER A O 1
ATOM 921 N N . THR A 1 123 ? -5.860 0.067 -17.980 1.00 90.06 123 THR A N 1
ATOM 922 C CA . THR A 1 123 ? -5.832 -1.325 -18.432 1.00 90.06 123 THR A CA 1
ATOM 923 C C . THR A 1 123 ? -4.724 -1.551 -19.457 1.00 90.06 123 THR A C 1
ATOM 925 O O . THR A 1 123 ? -4.257 -0.619 -20.114 1.00 90.06 123 THR A O 1
ATOM 928 N N . VAL A 1 124 ? -4.289 -2.805 -19.603 1.00 86.62 124 VAL A N 1
ATOM 929 C CA . VAL A 1 124 ? -3.225 -3.186 -20.550 1.00 86.62 124 VAL A CA 1
ATOM 930 C C . VAL A 1 124 ? -3.593 -2.799 -21.986 1.00 86.62 124 VAL A C 1
ATOM 932 O O . VAL A 1 124 ? -2.745 -2.289 -22.717 1.00 86.62 124 VAL A O 1
ATOM 935 N N . ASP A 1 125 ? -4.860 -2.978 -22.361 1.00 88.50 125 ASP A N 1
ATOM 936 C CA . ASP A 1 125 ? -5.353 -2.670 -23.704 1.00 88.50 125 ASP A CA 1
ATOM 937 C C . ASP A 1 125 ? -5.377 -1.156 -23.967 1.00 88.50 125 ASP A C 1
ATOM 939 O O . ASP A 1 125 ? -4.875 -0.704 -24.995 1.00 88.50 125 ASP A O 1
ATOM 943 N N . GLU A 1 126 ? -5.853 -0.349 -23.010 1.00 88.88 126 GLU A N 1
ATOM 944 C CA . GLU A 1 126 ? -5.827 1.120 -23.106 1.00 88.88 126 GLU A CA 1
ATOM 945 C C . GLU A 1 126 ? -4.399 1.658 -23.244 1.00 88.88 126 GLU A C 1
ATOM 947 O O . GLU A 1 126 ? -4.124 2.504 -24.099 1.00 88.88 126 GLU A O 1
ATOM 952 N N . ILE A 1 127 ? -3.482 1.133 -22.424 1.00 89.75 127 ILE A N 1
ATOM 953 C CA . ILE A 1 127 ? -2.059 1.487 -22.450 1.00 89.75 127 ILE A CA 1
ATOM 954 C C . ILE A 1 127 ? -1.465 1.140 -23.819 1.00 89.75 127 ILE A C 1
ATOM 956 O O . ILE A 1 127 ? -0.772 1.968 -24.411 1.00 89.75 127 ILE A O 1
ATOM 960 N N . GLY A 1 128 ? -1.754 -0.054 -24.348 1.00 87.62 128 GLY A N 1
ATOM 961 C CA . GLY A 1 128 ? -1.270 -0.508 -25.651 1.00 87.62 128 GLY A CA 1
ATOM 962 C C . GLY A 1 128 ? -1.794 0.338 -26.811 1.00 87.62 128 GLY A C 1
ATOM 963 O O . GLY A 1 128 ? -1.020 0.766 -27.670 1.00 87.62 128 GLY A O 1
ATOM 964 N N . GLU A 1 129 ? -3.090 0.647 -26.818 1.00 89.25 129 GLU A N 1
ATOM 965 C CA . GLU A 1 129 ? -3.692 1.508 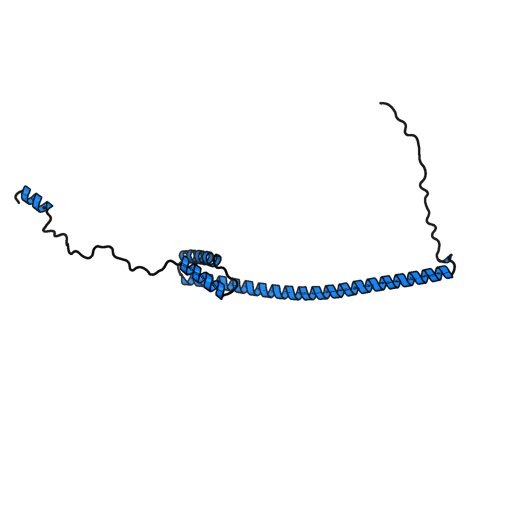-27.834 1.00 89.25 129 GLU A CA 1
ATOM 966 C C . GLU A 1 129 ? -3.137 2.933 -27.795 1.00 89.25 129 GLU A C 1
ATOM 968 O O . GLU A 1 129 ? -2.861 3.525 -28.842 1.00 89.25 129 GLU A O 1
ATOM 973 N N . HIS A 1 130 ? -2.982 3.506 -26.600 1.00 87.69 130 HIS A N 1
ATOM 974 C CA . HIS A 1 130 ? -2.455 4.856 -26.450 1.00 87.69 130 HIS A CA 1
ATOM 975 C C . HIS A 1 130 ? -0.971 4.917 -26.829 1.00 87.69 130 HIS A C 1
ATOM 977 O O . HIS A 1 130 ? -0.557 5.826 -27.550 1.00 87.69 130 HIS A O 1
ATOM 983 N N . ALA A 1 131 ? -0.184 3.911 -26.439 1.00 88.38 131 ALA A N 1
ATOM 984 C CA . ALA A 1 131 ? 1.203 3.764 -26.867 1.00 88.38 131 ALA A CA 1
ATOM 985 C C . ALA A 1 131 ? 1.317 3.663 -28.395 1.00 88.38 131 ALA A C 1
ATOM 987 O O . ALA A 1 131 ? 2.144 4.349 -28.990 1.00 88.38 131 ALA A O 1
ATOM 988 N N . ALA A 1 132 ? 0.461 2.872 -29.049 1.00 86.50 132 ALA A N 1
ATOM 989 C CA . ALA A 1 132 ? 0.447 2.744 -30.505 1.00 86.50 132 ALA A CA 1
ATOM 990 C C . ALA A 1 132 ? 0.072 4.063 -31.203 1.00 86.50 132 ALA A C 1
ATOM 992 O O . ALA A 1 132 ? 0.707 4.439 -32.189 1.00 86.50 132 ALA A O 1
ATOM 993 N N . LYS A 1 133 ? -0.910 4.806 -30.672 1.00 86.25 133 LYS A N 1
ATOM 994 C CA . LYS A 1 133 ? -1.286 6.139 -31.176 1.00 86.25 133 LYS A CA 1
ATOM 995 C C . LYS A 1 133 ? -0.126 7.129 -31.050 1.00 86.25 133 LYS A C 1
ATOM 997 O O . LYS A 1 133 ? 0.206 7.800 -32.025 1.00 86.25 133 LYS A O 1
ATOM 1002 N N . LEU A 1 134 ? 0.533 7.185 -29.891 1.00 86.50 134 LEU A N 1
ATOM 1003 C CA . LEU A 1 134 ? 1.703 8.042 -29.679 1.00 86.50 134 LEU A CA 1
ATOM 1004 C C . LEU A 1 134 ? 2.878 7.637 -30.576 1.00 86.50 134 LEU A C 1
ATOM 1006 O O . LEU A 1 134 ? 3.526 8.499 -31.165 1.00 86.50 134 LEU A O 1
ATOM 1010 N N . ALA A 1 135 ? 3.125 6.338 -30.741 1.00 85.31 135 ALA A N 1
ATOM 1011 C CA . ALA A 1 135 ? 4.150 5.834 -31.646 1.00 85.31 135 ALA A CA 1
ATOM 1012 C C . ALA A 1 135 ? 3.841 6.187 -33.108 1.00 85.31 135 ALA A C 1
ATOM 1014 O O . ALA A 1 135 ? 4.755 6.504 -33.855 1.00 85.31 135 ALA A O 1
ATOM 1015 N N . GLY A 1 136 ? 2.572 6.205 -33.521 1.00 83.88 136 GLY A N 1
ATOM 1016 C CA . GLY A 1 136 ? 2.175 6.670 -34.852 1.00 83.88 136 GLY A CA 1
ATOM 1017 C C . GLY A 1 136 ? 2.358 8.179 -35.066 1.00 83.88 136 GLY A C 1
ATOM 1018 O O . GLY A 1 136 ? 2.629 8.603 -36.186 1.00 83.88 136 GLY A O 1
ATOM 1019 N N . LEU A 1 137 ? 2.230 8.990 -34.009 1.00 79.94 137 LEU A N 1
ATOM 1020 C CA . LEU A 1 137 ? 2.379 10.451 -34.071 1.00 79.94 137 LEU A CA 1
ATOM 1021 C C . LEU A 1 137 ? 3.842 10.914 -33.994 1.00 79.94 137 LEU A C 1
ATOM 1023 O O . LEU A 1 137 ? 4.217 11.870 -34.669 1.00 79.94 137 LEU A O 1
ATOM 1027 N N . PHE A 1 138 ? 4.656 10.254 -33.167 1.00 76.88 138 PHE A N 1
ATOM 1028 C CA . PHE A 1 138 ? 6.039 10.654 -32.873 1.00 76.88 138 PHE A CA 1
ATOM 1029 C C . PHE A 1 138 ? 7.094 9.701 -33.441 1.00 76.88 138 PHE A C 1
ATOM 1031 O O . PHE A 1 138 ? 8.266 10.068 -33.547 1.00 76.88 138 PHE A O 1
ATOM 1038 N N . GLY A 1 139 ? 6.705 8.481 -33.810 1.00 70.06 139 GLY A N 1
ATOM 1039 C CA . GLY A 1 139 ? 7.572 7.531 -34.487 1.00 70.06 139 GLY A CA 1
ATOM 1040 C C . GLY A 1 139 ? 7.824 8.013 -35.903 1.00 70.06 139 GLY A C 1
ATOM 1041 O O . GLY A 1 139 ? 6.989 7.870 -36.793 1.00 70.06 139 GLY A O 1
ATOM 1042 N N . THR A 1 140 ? 8.996 8.601 -36.118 1.00 57.59 140 THR A N 1
ATOM 1043 C CA . THR A 1 140 ? 9.481 8.908 -37.456 1.00 57.59 140 THR A CA 1
ATOM 1044 C C . THR A 1 140 ? 9.454 7.626 -38.282 1.00 57.59 140 THR A C 1
ATOM 1046 O O . THR A 1 140 ? 10.043 6.607 -37.913 1.00 57.59 140 THR A O 1
ATOM 1049 N N . SER A 1 141 ? 8.737 7.665 -39.405 1.00 52.00 141 SER A N 1
ATOM 1050 C CA . SER A 1 141 ? 8.697 6.592 -40.388 1.00 52.00 141 SER A CA 1
ATOM 1051 C C . SER A 1 141 ? 10.125 6.262 -40.829 1.00 52.00 141 SER A C 1
ATOM 1053 O O . SER A 1 141 ? 10.673 6.887 -41.736 1.00 52.00 141 SER A O 1
ATOM 1055 N N . THR A 1 142 ? 10.743 5.261 -40.204 1.00 54.19 142 THR A N 1
ATOM 1056 C CA . THR A 1 142 ? 12.007 4.670 -40.658 1.00 54.19 142 THR A CA 1
ATOM 1057 C C . THR A 1 142 ? 11.723 3.714 -41.816 1.00 54.19 142 THR A C 1
ATOM 1059 O O . THR A 1 142 ? 12.225 2.598 -41.892 1.00 54.19 142 THR A O 1
ATOM 1062 N N . THR A 1 143 ? 10.961 4.163 -42.812 1.00 55.34 143 THR A N 1
ATOM 1063 C CA . THR A 1 143 ? 11.365 3.812 -44.168 1.00 55.34 143 THR A CA 1
ATOM 1064 C C . THR A 1 143 ? 12.675 4.549 -44.361 1.00 55.34 143 THR A C 1
ATOM 1066 O O . THR A 1 143 ? 12.680 5.742 -44.663 1.00 55.34 143 THR A O 1
ATOM 1069 N N . ARG A 1 144 ? 13.791 3.867 -44.076 1.00 54.41 144 ARG A N 1
ATOM 1070 C CA . ARG A 1 144 ? 15.120 4.306 -44.487 1.00 54.41 144 ARG A CA 1
ATOM 1071 C C . ARG A 1 144 ? 15.002 4.568 -45.980 1.00 54.41 144 ARG A C 1
ATOM 1073 O O . ARG A 1 144 ? 14.985 3.620 -46.762 1.00 54.41 144 ARG A O 1
ATOM 1080 N N . ALA A 1 145 ? 14.822 5.832 -46.360 1.00 63.62 145 ALA A N 1
ATOM 1081 C CA . ALA A 1 145 ? 14.868 6.195 -47.757 1.00 63.62 145 ALA A CA 1
ATOM 1082 C C . ALA A 1 145 ? 16.228 5.682 -48.247 1.00 63.62 145 ALA A C 1
ATOM 1084 O O . ALA A 1 145 ? 17.233 5.923 -47.559 1.00 63.62 145 ALA A O 1
ATOM 1085 N N . PRO A 1 146 ? 16.277 4.891 -49.336 1.00 72.12 146 PRO A N 1
ATOM 1086 C CA . PRO A 1 146 ? 17.557 4.508 -49.904 1.00 72.12 146 PRO A CA 1
ATOM 1087 C C . PRO A 1 146 ? 18.366 5.788 -50.089 1.00 72.12 146 PRO A C 1
ATOM 1089 O O . PRO A 1 146 ? 17.795 6.833 -50.408 1.00 72.12 146 PRO A O 1
ATOM 1092 N N . ALA A 1 147 ? 19.668 5.732 -49.807 1.00 72.38 147 ALA A N 1
ATOM 1093 C CA . ALA A 1 147 ? 20.534 6.871 -50.054 1.00 72.38 147 ALA A CA 1
ATOM 1094 C C . ALA A 1 147 ? 20.388 7.227 -51.538 1.00 72.38 147 ALA A C 1
ATOM 1096 O O . ALA A 1 147 ? 20.833 6.478 -52.404 1.00 72.38 147 ALA A O 1
ATOM 1097 N N . VAL A 1 148 ? 19.667 8.311 -51.821 1.00 72.38 148 VAL A N 1
ATOM 1098 C CA . VAL A 1 148 ? 19.516 8.818 -53.177 1.00 72.38 148 VAL A CA 1
ATOM 1099 C C . VAL A 1 148 ? 20.836 9.490 -53.485 1.00 72.38 148 VAL A C 1
ATOM 1101 O O . VAL A 1 148 ? 21.115 10.579 -52.976 1.00 72.38 148 VAL A O 1
ATOM 1104 N N . ASP A 1 149 ? 21.664 8.804 -54.263 1.00 71.00 149 ASP A N 1
ATOM 1105 C CA . ASP A 1 149 ? 22.813 9.433 -54.884 1.00 71.00 149 ASP A CA 1
ATOM 1106 C C . ASP A 1 149 ? 22.288 10.547 -55.797 1.00 71.00 149 ASP A C 1
ATOM 1108 O O . ASP A 1 149 ? 21.564 10.300 -56.759 1.00 71.00 149 ASP A O 1
ATOM 1112 N N . ARG A 1 150 ? 22.570 11.798 -55.424 1.00 67.75 150 ARG A N 1
ATOM 1113 C CA . ARG A 1 150 ? 22.255 12.981 -56.237 1.00 67.75 150 ARG A CA 1
ATOM 1114 C C . ARG A 1 150 ? 23.366 13.289 -57.232 1.00 67.75 150 ARG A C 1
ATOM 1116 O O . ARG A 1 150 ? 23.305 14.330 -57.886 1.00 67.75 150 ARG A O 1
ATOM 1123 N N . SER A 1 151 ? 24.386 12.435 -57.316 1.00 65.12 151 SER A N 1
ATOM 1124 C CA . SER A 1 151 ? 25.365 12.531 -58.382 1.00 65.12 151 SER A CA 1
ATOM 1125 C C . SER A 1 151 ? 24.608 12.388 -59.699 1.00 65.12 151 SER A C 1
ATOM 1127 O O . SER A 1 151 ? 23.886 11.403 -59.872 1.00 65.12 151 SER A O 1
ATOM 1129 N N . PRO A 1 152 ? 24.693 13.382 -60.598 1.00 66.88 152 PRO A N 1
ATOM 1130 C CA . PRO A 1 152 ? 24.108 13.249 -61.916 1.00 66.88 152 PRO A CA 1
ATOM 1131 C C . PRO A 1 152 ? 24.665 11.968 -62.535 1.00 66.88 152 PRO A C 1
ATOM 1133 O O . PRO A 1 152 ? 25.877 11.745 -62.534 1.00 66.88 152 PRO A O 1
ATOM 1136 N N . GLU A 1 153 ? 23.745 11.111 -62.968 1.00 56.06 153 GLU A N 1
ATOM 1137 C CA . GLU A 1 153 ? 24.006 9.850 -63.648 1.00 56.06 153 GLU A CA 1
ATOM 1138 C C . GLU A 1 153 ? 25.146 10.026 -64.649 1.00 56.06 153 GLU A C 1
ATOM 1140 O O . GLU A 1 153 ? 25.197 11.036 -65.351 1.00 56.06 153 GLU A O 1
ATOM 1145 N N . GLY A 1 154 ? 26.064 9.057 -64.672 1.00 53.38 154 GLY A N 1
ATOM 1146 C CA . GLY A 1 154 ? 27.280 9.074 -65.473 1.00 53.38 154 GLY A CA 1
ATOM 1147 C C . GLY A 1 154 ? 27.078 9.634 -66.879 1.00 53.38 154 GLY A C 1
ATOM 1148 O O . GLY A 1 154 ? 26.736 8.915 -67.813 1.00 53.38 154 GLY A O 1
ATOM 1149 N N . GLY A 1 155 ? 27.383 10.918 -67.031 1.00 45.53 155 GLY A N 1
ATOM 1150 C CA . GLY A 1 155 ? 27.941 11.432 -68.257 1.00 45.53 155 GLY A CA 1
ATOM 1151 C C . GLY A 1 155 ? 29.394 11.006 -68.254 1.00 45.53 155 GLY A C 1
ATOM 1152 O O . GLY A 1 155 ? 30.192 11.534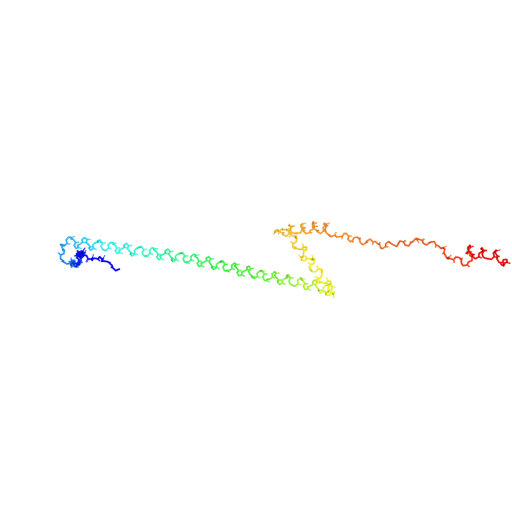 -67.480 1.00 45.53 155 GLY A O 1
ATOM 1153 N N . ASP A 1 156 ? 29.734 10.044 -69.104 1.00 49.94 156 ASP A N 1
ATOM 1154 C CA . ASP A 1 156 ? 31.093 9.853 -69.594 1.00 49.94 156 ASP A CA 1
ATOM 1155 C C . ASP A 1 156 ? 31.528 11.114 -70.356 1.00 49.94 156 ASP A C 1
ATOM 1157 O O . ASP A 1 156 ? 31.615 11.171 -71.576 1.00 49.94 156 ASP A O 1
ATOM 1161 N N . THR A 1 157 ? 31.740 12.192 -69.617 1.00 53.28 157 THR A N 1
ATOM 1162 C CA . THR A 1 157 ? 32.694 13.209 -69.991 1.00 53.28 157 THR A CA 1
ATOM 1163 C C . THR A 1 157 ? 33.855 12.990 -69.052 1.00 53.28 157 THR A C 1
ATOM 1165 O O . THR A 1 157 ? 34.098 13.778 -68.135 1.00 53.28 157 THR A O 1
ATOM 1168 N N . ALA A 1 158 ? 34.604 11.909 -69.298 1.00 48.97 158 ALA A N 1
ATOM 1169 C CA . ALA A 1 158 ? 36.047 12.036 -69.226 1.00 48.97 158 ALA A CA 1
ATOM 1170 C C . ALA A 1 158 ? 36.369 13.435 -69.760 1.00 48.97 158 ALA A C 1
ATOM 1172 O O . ALA A 1 158 ? 36.034 13.736 -70.908 1.00 48.97 158 ALA A O 1
ATOM 1173 N N . LEU A 1 159 ? 36.873 14.323 -68.895 1.00 52.44 159 LEU A N 1
ATOM 1174 C CA . LEU A 1 159 ? 37.432 15.602 -69.312 1.00 52.44 159 LEU A CA 1
ATOM 1175 C C . LEU A 1 159 ? 38.359 15.258 -70.465 1.00 52.44 159 LEU A C 1
ATOM 1177 O O . LEU A 1 159 ? 39.418 14.662 -70.251 1.00 52.44 159 LEU A O 1
ATOM 1181 N N . ALA A 1 160 ? 37.893 15.503 -71.688 1.00 53.91 160 ALA A N 1
ATOM 1182 C CA . ALA A 1 160 ? 38.638 15.145 -72.863 1.00 53.91 160 ALA A CA 1
ATOM 1183 C C . ALA A 1 160 ? 39.849 16.063 -72.819 1.00 53.91 160 ALA A C 1
ATOM 1185 O O . ALA A 1 160 ? 39.784 17.224 -73.214 1.00 53.91 160 ALA A O 1
ATOM 1186 N N . LEU A 1 161 ? 40.970 15.522 -72.343 1.00 54.75 161 LEU A N 1
ATOM 1187 C CA . LEU A 1 161 ? 42.289 16.152 -72.353 1.00 54.75 161 LEU A CA 1
ATOM 1188 C C . LEU A 1 161 ? 42.743 16.521 -73.785 1.00 54.75 161 LEU A C 1
ATOM 1190 O O . LEU A 1 161 ? 43.828 17.056 -73.968 1.00 54.75 161 LEU A O 1
ATOM 1194 N N . ASN A 1 162 ? 41.889 16.278 -74.787 1.00 58.28 162 ASN A N 1
ATOM 1195 C CA . ASN A 1 162 ? 42.032 16.601 -76.198 1.00 58.28 162 ASN A CA 1
ATOM 1196 C C . ASN A 1 162 ? 40.857 17.453 -76.731 1.00 58.28 162 ASN A C 1
ATOM 1198 O O . ASN A 1 162 ? 40.389 17.217 -77.843 1.00 58.28 162 ASN A O 1
ATOM 1202 N N . GLY A 1 163 ? 40.339 18.412 -75.957 1.00 57.81 163 GLY A N 1
ATOM 1203 C CA . GLY A 1 163 ? 39.234 19.252 -76.437 1.00 57.81 163 GLY A CA 1
ATOM 1204 C C . GLY A 1 163 ? 38.951 20.538 -75.667 1.00 57.81 163 GLY A C 1
ATOM 1205 O O . GLY A 1 163 ? 37.862 21.077 -75.824 1.00 57.81 163 GLY A O 1
ATOM 1206 N N . ASP A 1 164 ? 39.877 21.035 -74.840 1.00 67.56 164 ASP A N 1
ATOM 1207 C CA . ASP A 1 164 ? 39.650 22.282 -74.103 1.00 67.56 164 ASP A CA 1
ATOM 1208 C C . ASP A 1 164 ? 39.592 23.484 -75.080 1.00 67.56 164 ASP A C 1
ATOM 1210 O O . ASP A 1 164 ? 40.603 23.794 -75.732 1.00 67.56 164 ASP A O 1
ATOM 1214 N N . PRO A 1 165 ? 38.440 24.176 -75.217 1.00 64.31 165 PRO A N 1
ATOM 1215 C CA . PRO A 1 165 ? 38.298 25.330 -76.106 1.00 64.31 165 PRO A CA 1
ATOM 1216 C C . PRO A 1 165 ? 39.240 26.478 -75.719 1.00 64.31 165 PRO A C 1
ATOM 1218 O O . PRO A 1 165 ? 39.609 27.286 -76.575 1.00 64.31 165 PRO A O 1
ATOM 1221 N N . LEU A 1 166 ? 39.697 26.528 -74.460 1.00 63.81 166 LEU A N 1
ATOM 1222 C CA . LEU A 1 166 ? 40.702 27.493 -74.021 1.00 63.81 166 LEU A CA 1
ATOM 1223 C C . LEU A 1 166 ? 42.075 27.192 -74.629 1.00 63.81 166 LEU A C 1
ATOM 1225 O O . LEU A 1 166 ? 42.721 28.108 -75.140 1.00 63.81 166 LEU A O 1
ATOM 1229 N N . LEU A 1 167 ? 42.499 25.925 -74.669 1.00 65.81 167 LEU A N 1
ATOM 1230 C CA . LEU A 1 167 ? 43.773 25.540 -75.285 1.00 65.81 167 LEU A CA 1
ATOM 1231 C C . LEU A 1 167 ? 43.754 25.713 -76.806 1.00 65.81 167 LEU A C 1
ATOM 1233 O O . LEU A 1 167 ? 44.762 26.139 -77.368 1.00 65.81 167 LEU A O 1
ATOM 1237 N N . GLN A 1 168 ? 42.621 25.463 -77.474 1.00 68.31 168 GLN A N 1
ATOM 1238 C CA . GLN A 1 168 ? 42.477 25.783 -78.900 1.00 68.31 168 GLN A CA 1
ATOM 1239 C C . GLN A 1 168 ? 42.545 27.288 -79.164 1.00 68.31 168 GLN A C 1
ATOM 1241 O O . GLN A 1 168 ? 43.222 27.702 -80.105 1.00 68.31 168 GLN A O 1
ATOM 1246 N N . SER A 1 169 ? 41.906 28.109 -78.324 1.00 65.88 169 SER A N 1
ATOM 1247 C CA . SER A 1 169 ? 41.983 29.566 -78.463 1.00 65.88 169 SER A CA 1
ATOM 1248 C C . SER A 1 169 ? 43.421 30.068 -78.291 1.00 65.88 169 SER A C 1
ATOM 1250 O O . SER A 1 169 ? 43.891 30.869 -79.099 1.00 65.88 169 SER A O 1
ATOM 1252 N N . LEU A 1 170 ? 44.169 29.506 -77.334 1.00 67.75 170 LEU A N 1
ATOM 1253 C CA . LEU A 1 170 ? 45.562 29.865 -77.090 1.00 67.75 170 LEU A CA 1
ATOM 1254 C C . LEU A 1 170 ? 46.489 29.398 -78.225 1.00 67.75 170 LEU A C 1
ATOM 1256 O O . LEU A 1 170 ? 47.322 30.174 -78.682 1.00 67.75 170 LEU A O 1
ATOM 1260 N N . LYS A 1 171 ? 46.309 28.171 -78.732 1.00 70.00 171 LYS A N 1
ATOM 1261 C CA . LYS A 1 171 ? 47.031 27.658 -79.910 1.00 70.00 171 LYS A CA 1
ATOM 1262 C C . LYS A 1 171 ? 46.774 28.500 -81.157 1.00 70.00 171 LYS A C 1
ATOM 1264 O O . LYS A 1 171 ? 47.712 28.889 -81.846 1.00 70.00 171 LYS A O 1
ATOM 1269 N N . SER A 1 172 ? 45.511 28.845 -81.411 1.00 69.25 172 SER A N 1
ATOM 1270 C CA . SER A 1 172 ? 45.134 29.688 -82.550 1.00 69.25 172 SER A CA 1
ATOM 1271 C C . SER A 1 172 ? 45.722 31.098 -82.455 1.00 69.25 172 SER A C 1
ATOM 1273 O O . SER A 1 172 ? 46.107 31.669 -83.471 1.00 69.25 172 SER A O 1
ATOM 1275 N N . ALA A 1 173 ? 45.861 31.631 -81.236 1.00 72.25 173 ALA A N 1
ATOM 1276 C CA . ALA A 1 173 ? 46.475 32.929 -80.988 1.00 72.25 173 ALA A CA 1
ATOM 1277 C C . ALA A 1 173 ? 48.013 32.892 -81.076 1.00 72.25 173 ALA A C 1
ATOM 1279 O O . ALA A 1 173 ? 48.617 33.889 -81.462 1.00 72.25 173 ALA A O 1
ATOM 1280 N N . LEU A 1 174 ? 48.649 31.760 -80.743 1.00 70.06 174 LEU A N 1
ATOM 1281 C CA . LEU A 1 174 ? 50.105 31.575 -80.829 1.00 70.06 174 LEU A CA 1
ATOM 1282 C C . LEU A 1 174 ? 50.597 30.988 -82.166 1.00 70.06 174 LEU A C 1
ATOM 1284 O O . LEU A 1 174 ? 51.805 30.961 -82.392 1.00 70.06 174 LEU A O 1
ATOM 1288 N N . GLY A 1 175 ? 49.704 30.538 -83.052 1.00 58.94 175 GLY A N 1
ATOM 1289 C CA . GLY A 1 175 ? 50.067 29.980 -84.360 1.00 58.94 175 GLY A CA 1
ATOM 1290 C C . GLY A 1 175 ? 50.782 28.624 -84.297 1.00 58.94 175 GLY A C 1
ATOM 1291 O O . GLY A 1 175 ? 51.626 28.349 -85.150 1.00 58.94 175 GLY A O 1
ATOM 1292 N N . ILE A 1 176 ? 50.464 27.790 -83.297 1.00 53.97 176 ILE A N 1
ATOM 1293 C CA . ILE A 1 176 ? 51.032 26.440 -83.084 1.00 53.97 176 ILE A CA 1
ATOM 1294 C C . ILE A 1 176 ? 49.911 25.423 -82.877 1.00 53.97 176 ILE A C 1
ATOM 1296 O O . ILE A 1 176 ? 48.846 25.813 -82.366 1.00 53.97 176 ILE A O 1
#

pLDDT: mean 77.74, std 18.29, range [34.31, 96.62]

Secondary structure (DSSP, 8-state):
----------------------GGGS-HHHHHHHHHHHHHHHHHHHHHHHHHHHHHHHHHHHHHHHHHHHHHHHHHHHHHHHHHHHHHHHHHHHHHHHH--HHHHHHHHHHHHHHHHH---SSHHHHHHHHHHHHHHHS-----------S---------TT--HHHHHHHHHHT-

Radius of gyration: 51.78 Å; chains: 1; bounding box: 89×73×148 Å

Foldseek 3Di:
DDDDDDDDDDDDDDPPPPDPPDLVPDDPVVNVVVVVVVVVVVVVVVVVVVVVVVVVVVVVVVVVVVVVVVVVVVVVVVVVVVVVVVVVVVVLVVQCVVVVDNVVSVVVVVVVVVLLVQQDDDDPVSSVVSSVVSCVVPVDPPPVPPPPPPPPPDDPPPVPPPDDVVVVVVCVVVVD